Protein AF-A0A941N3M5-F1 (afdb_monomer_lite)

Foldseek 3Di:
DDQPQDPDDDPDFDQDPVPPDRGSNDDFPDGPVLVVVLVVVLVVCLPPDDPDDDPPSNVVVCVVRVHDPVLVSVCVNCVCVQDPPDDDDPVVQQVDADPVDRDGDDGDPVNNVSVVVSCVVSPDPD

Secondary structure (DSSP, 8-state):
-------SS--S----TTSSSS-SS-SS---HHHHHHHHHHHHHHHSTT------TTTHHHHHHTT--HHHHHHHHHHHHHH-SS--S-HHHHHT-B-SSSSSBP---HHHHHHHHHHHHHHS---

Structure (mmCIF, N/CA/C/O backbone):
data_AF-A0A941N3M5-F1
#
_entry.id   AF-A0A941N3M5-F1
#
loop_
_atom_site.group_PDB
_atom_site.id
_atom_site.type_symbol
_atom_site.label_atom_id
_atom_site.label_alt_id
_atom_site.label_comp_id
_atom_site.label_asym_id
_atom_site.label_entity_id
_atom_site.label_seq_id
_atom_site.pdbx_PDB_ins_code
_atom_site.Cartn_x
_atom_site.Cartn_y
_atom_site.Cartn_z
_atom_site.occupancy
_atom_site.B_iso_or_equiv
_atom_site.auth_seq_id
_atom_site.auth_comp_id
_atom_site.auth_asym_id
_atom_site.auth_atom_id
_atom_site.pdbx_PDB_model_num
ATOM 1 N N . MET A 1 1 ? -15.853 -6.335 -15.936 1.00 41.62 1 MET A N 1
ATOM 2 C CA . MET A 1 1 ? -14.500 -6.832 -15.614 1.00 41.62 1 MET A CA 1
ATOM 3 C C . MET A 1 1 ? -14.602 -7.554 -14.275 1.00 41.62 1 MET A C 1
ATOM 5 O O . MET A 1 1 ? -14.586 -6.897 -13.246 1.00 41.62 1 MET A O 1
ATOM 9 N N . ALA A 1 2 ? -14.871 -8.861 -14.287 1.00 43.56 2 ALA A N 1
ATOM 10 C CA . ALA A 1 2 ? -15.037 -9.647 -13.065 1.00 43.56 2 ALA A CA 1
ATOM 11 C C . ALA A 1 2 ? -13.652 -10.070 -12.564 1.00 43.56 2 ALA A C 1
ATOM 13 O O . ALA A 1 2 ? -12.888 -10.669 -13.320 1.00 43.56 2 ALA A O 1
ATOM 14 N N . LEU A 1 3 ? -13.305 -9.703 -11.331 1.00 46.50 3 LEU A N 1
ATOM 15 C CA . LEU A 1 3 ? -12.135 -10.255 -10.657 1.00 46.50 3 LEU A CA 1
ATOM 16 C C . LEU A 1 3 ? -12.461 -11.717 -10.341 1.00 46.50 3 LEU A C 1
ATOM 18 O O . LEU A 1 3 ? -13.326 -12.001 -9.519 1.00 46.50 3 LEU A O 1
ATOM 22 N N . ASP A 1 4 ? -11.829 -12.627 -11.073 1.00 49.19 4 ASP A N 1
ATOM 23 C CA . ASP A 1 4 ? -11.997 -14.070 -10.929 1.00 49.19 4 ASP A CA 1
ATOM 24 C C . ASP A 1 4 ? -11.396 -14.512 -9.584 1.00 49.19 4 ASP A C 1
ATOM 26 O O . ASP A 1 4 ? -10.181 -14.661 -9.448 1.00 49.19 4 ASP A O 1
ATOM 30 N N . GLN A 1 5 ? -12.246 -14.653 -8.561 1.00 51.09 5 GLN A N 1
ATOM 31 C CA . GLN A 1 5 ? -11.885 -15.196 -7.250 1.00 51.09 5 GLN A CA 1
ATOM 32 C C . GLN A 1 5 ? -11.729 -16.718 -7.339 1.00 51.09 5 GLN A C 1
ATOM 34 O O . GLN A 1 5 ? -12.545 -17.476 -6.814 1.00 51.09 5 GLN A O 1
ATOM 39 N N . ARG A 1 6 ? -10.684 -17.194 -8.015 1.00 49.81 6 ARG A N 1
ATOM 40 C CA . ARG A 1 6 ? -10.315 -18.608 -7.911 1.00 49.81 6 ARG A CA 1
ATOM 41 C C . ARG A 1 6 ? -9.567 -18.822 -6.607 1.00 49.81 6 ARG A C 1
ATOM 43 O O . ARG A 1 6 ? -8.473 -18.294 -6.432 1.00 49.81 6 ARG A O 1
ATOM 50 N N . HIS A 1 7 ? -10.177 -19.599 -5.718 1.00 50.22 7 HIS A N 1
ATOM 51 C CA . HIS A 1 7 ? -9.503 -20.211 -4.581 1.00 50.22 7 HIS A CA 1
ATOM 52 C C . HIS A 1 7 ? -8.284 -21.014 -5.084 1.00 50.22 7 HIS A C 1
ATOM 54 O O . HIS A 1 7 ? -8.428 -21.922 -5.899 1.00 50.22 7 HIS A O 1
ATOM 60 N N . ASP A 1 8 ? -7.092 -20.603 -4.654 1.00 52.88 8 ASP A N 1
ATOM 61 C CA . ASP A 1 8 ? -5.910 -21.404 -4.290 1.00 52.88 8 ASP A CA 1
ATOM 62 C C . ASP A 1 8 ? -5.400 -22.575 -5.162 1.00 52.88 8 ASP A C 1
ATOM 64 O O . ASP A 1 8 ? -4.595 -23.361 -4.676 1.00 52.88 8 ASP A O 1
ATOM 68 N N . ALA A 1 9 ? -5.761 -22.719 -6.441 1.00 50.06 9 ALA A N 1
ATOM 69 C CA . ALA A 1 9 ? -5.305 -23.895 -7.209 1.00 50.06 9 ALA A CA 1
ATOM 70 C C . ALA A 1 9 ? -4.010 -23.713 -8.036 1.00 50.06 9 ALA A C 1
ATOM 72 O O . ALA A 1 9 ? -3.336 -24.693 -8.332 1.00 50.06 9 ALA A O 1
ATOM 73 N N . GLU A 1 10 ? -3.622 -22.493 -8.422 1.00 53.03 10 GLU A N 1
ATOM 74 C CA . GLU A 1 10 ? -2.451 -22.280 -9.295 1.00 53.03 10 GLU A CA 1
ATOM 75 C C . GLU A 1 10 ? -1.673 -21.032 -8.876 1.00 53.03 10 GLU A C 1
ATOM 77 O O . GLU A 1 10 ? -2.049 -19.901 -9.212 1.00 53.03 10 GLU A O 1
ATOM 82 N N . LEU A 1 11 ? -0.588 -21.252 -8.134 1.00 55.41 11 LEU A N 1
ATOM 83 C CA . LEU A 1 11 ? 0.342 -20.219 -7.688 1.00 55.41 11 LEU A CA 1
ATOM 84 C C . LEU A 1 11 ? 1.123 -19.673 -8.894 1.00 55.41 11 LEU A C 1
ATOM 86 O O . LEU A 1 11 ? 1.997 -20.344 -9.435 1.00 55.41 11 LEU A O 1
ATOM 90 N N . GLY A 1 12 ? 0.807 -18.452 -9.331 1.00 60.28 12 GLY A N 1
ATOM 91 C CA . GLY A 1 12 ? 1.586 -17.758 -10.358 1.00 60.28 12 GLY A CA 1
ATOM 92 C C . GLY A 1 12 ? 0.857 -16.593 -11.038 1.00 60.28 12 GLY A C 1
ATOM 93 O O . GLY A 1 12 ? -0.380 -16.550 -11.064 1.00 60.28 12 GLY A O 1
ATOM 94 N N . PRO A 1 13 ? 1.603 -15.627 -11.605 1.00 70.50 13 PRO A N 1
ATOM 95 C CA . PRO A 1 13 ? 1.019 -14.525 -12.358 1.00 70.50 13 PRO A CA 1
ATOM 96 C C . PRO A 1 13 ? 0.359 -15.044 -13.641 1.00 70.50 13 PRO A C 1
ATOM 98 O O . PRO A 1 13 ? 0.979 -15.743 -14.439 1.00 70.50 13 PRO A O 1
ATOM 101 N N . VAL A 1 14 ? -0.892 -14.649 -13.887 1.00 79.12 14 VAL A N 1
ATOM 102 C CA . VAL A 1 14 ? -1.549 -14.903 -15.178 1.00 79.12 14 VAL A CA 1
ATOM 103 C C . VAL A 1 14 ? -1.342 -13.686 -16.049 1.00 79.12 14 VAL A C 1
ATOM 105 O O . VAL A 1 14 ? -2.056 -12.698 -15.895 1.00 79.12 14 VAL A O 1
ATOM 108 N N . LEU A 1 15 ? -0.368 -13.752 -16.955 1.00 78.31 15 LEU A N 1
ATOM 109 C CA . LEU A 1 15 ? -0.028 -12.646 -17.846 1.00 78.31 15 LEU A CA 1
ATOM 110 C C . LEU A 1 15 ? -1.269 -12.108 -18.563 1.00 78.31 15 LEU A C 1
ATOM 112 O O . LEU A 1 15 ? -2.070 -12.843 -19.147 1.00 78.31 15 LEU A O 1
ATOM 116 N N . ASN A 1 16 ? -1.422 -10.792 -18.520 1.00 81.75 16 ASN A N 1
ATOM 117 C CA . ASN A 1 16 ? -2.481 -10.118 -19.242 1.00 81.75 16 ASN A CA 1
ATOM 118 C C . ASN A 1 16 ? -2.015 -9.804 -20.671 1.00 81.75 16 ASN A C 1
ATOM 120 O O . ASN A 1 16 ? -0.979 -9.179 -20.885 1.00 81.75 16 ASN A O 1
ATOM 124 N N . LYS A 1 17 ? -2.817 -10.220 -21.655 1.00 82.19 17 LYS A N 1
ATOM 125 C CA . LYS A 1 17 ? -2.491 -10.090 -23.083 1.00 82.19 17 LYS A CA 1
ATOM 126 C C . LYS A 1 17 ? -2.573 -8.653 -23.613 1.00 82.19 17 LYS A C 1
ATOM 128 O O . LYS A 1 17 ? -2.033 -8.386 -24.676 1.00 82.19 17 LYS A O 1
ATOM 133 N N . THR A 1 18 ? -3.241 -7.738 -22.906 1.00 82.62 18 THR A N 1
ATOM 134 C CA . THR A 1 18 ? -3.422 -6.346 -23.356 1.00 82.62 18 THR A CA 1
ATOM 135 C C . THR A 1 18 ? -2.269 -5.433 -22.942 1.00 82.62 18 THR A C 1
ATOM 137 O O . THR A 1 18 ? -2.257 -4.271 -23.329 1.00 82.62 18 THR A O 1
ATOM 140 N N . GLY A 1 19 ? -1.309 -5.916 -22.141 1.00 73.81 19 GLY A N 1
ATOM 141 C CA . GLY A 1 19 ? -0.132 -5.147 -21.714 1.00 73.81 19 GLY A CA 1
ATOM 142 C C . GLY A 1 19 ? -0.423 -4.010 -20.725 1.00 73.81 19 GLY A C 1
ATOM 143 O O . GLY A 1 19 ? 0.502 -3.385 -20.218 1.00 73.81 19 GLY A O 1
ATOM 144 N N . THR A 1 20 ? -1.693 -3.758 -20.397 1.00 78.12 20 THR A N 1
ATOM 145 C CA . THR A 1 20 ? -2.129 -2.693 -19.474 1.00 78.12 20 THR A CA 1
ATOM 146 C C . THR A 1 20 ? -1.929 -3.046 -18.000 1.00 78.12 20 THR A C 1
ATOM 148 O O . THR A 1 20 ? -2.066 -2.191 -17.132 1.00 78.12 20 THR A O 1
ATOM 151 N N . ARG A 1 21 ? -1.693 -4.324 -17.687 1.00 78.75 21 ARG A N 1
ATOM 152 C CA . ARG A 1 21 ? -1.503 -4.832 -16.323 1.00 78.75 21 ARG A CA 1
ATOM 153 C C . ARG A 1 21 ? -0.544 -6.021 -16.347 1.00 78.75 21 ARG A C 1
ATOM 155 O O . ARG A 1 21 ? -0.498 -6.745 -17.334 1.00 78.75 21 ARG A O 1
ATOM 162 N N . CYS A 1 22 ? 0.191 -6.249 -15.262 1.00 74.12 22 CYS A N 1
ATOM 163 C CA . CYS A 1 22 ? 1.160 -7.351 -15.191 1.00 74.12 22 CYS A CA 1
ATOM 164 C C . CYS A 1 22 ? 0.491 -8.732 -15.070 1.00 74.12 22 CYS A C 1
ATOM 166 O O . CYS A 1 22 ? 1.072 -9.736 -15.469 1.00 74.12 22 CYS A O 1
ATOM 168 N N . SER A 1 23 ? -0.731 -8.792 -14.527 1.00 82.62 23 SER A N 1
ATOM 169 C CA . SER A 1 23 ? -1.461 -10.040 -14.288 1.00 82.62 23 SER A CA 1
ATOM 170 C C . SER A 1 23 ? -2.980 -9.822 -14.321 1.00 82.62 23 SER A C 1
ATOM 172 O O . SER A 1 23 ? -3.467 -8.758 -13.935 1.00 82.62 23 SER A O 1
ATOM 174 N N . ASN A 1 24 ? -3.733 -10.834 -14.757 1.00 78.38 24 ASN A N 1
ATOM 175 C CA . ASN A 1 24 ? -5.194 -10.913 -14.653 1.00 78.38 24 ASN A CA 1
ATOM 176 C C . ASN A 1 24 ? -5.662 -11.329 -13.251 1.00 78.38 24 ASN A C 1
ATOM 178 O O . ASN A 1 24 ? -6.775 -10.989 -12.870 1.00 78.38 24 ASN A O 1
ATOM 182 N N . LYS A 1 25 ? -4.814 -12.034 -12.490 1.00 73.94 25 LYS A N 1
ATOM 183 C CA . LYS 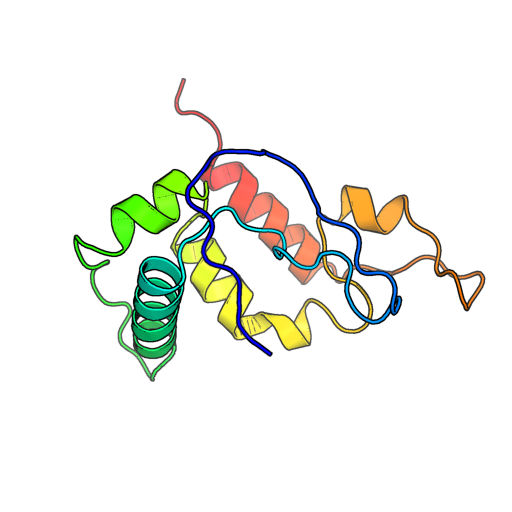A 1 25 ? -5.084 -12.441 -11.101 1.00 73.94 25 LYS A CA 1
ATOM 184 C C . LYS A 1 25 ? -4.611 -11.402 -10.069 1.00 73.94 25 LYS A C 1
ATOM 186 O O . LYS A 1 25 ? -4.906 -11.531 -8.892 1.00 73.94 25 LYS A O 1
ATOM 191 N N . GLY A 1 26 ? -3.873 -10.372 -10.494 1.00 74.38 26 GLY A N 1
ATOM 192 C CA . GLY A 1 26 ? -3.171 -9.464 -9.579 1.00 74.38 26 GLY A CA 1
ATOM 193 C C . GLY A 1 26 ? -1.835 -10.041 -9.094 1.00 74.38 26 GLY A C 1
ATOM 194 O O . GLY A 1 26 ? -1.293 -10.946 -9.735 1.00 74.38 26 GLY A O 1
ATOM 195 N N . PHE A 1 27 ? -1.284 -9.468 -8.017 1.00 72.88 27 PHE A N 1
ATOM 196 C CA . PHE A 1 27 ? 0.027 -9.839 -7.458 1.00 72.88 27 PHE A CA 1
ATOM 197 C C . PHE A 1 27 ? -0.027 -10.392 -6.022 1.00 72.88 27 PHE A C 1
ATOM 199 O O . PHE A 1 27 ? 0.944 -11.003 -5.590 1.00 72.88 27 PHE A O 1
ATOM 206 N N . LEU A 1 28 ? -1.135 -10.193 -5.294 1.00 76.25 28 LEU A N 1
ATOM 207 C CA . LEU A 1 28 ? -1.316 -10.694 -3.928 1.00 76.25 28 LEU A CA 1
ATOM 208 C C . LEU A 1 28 ? -2.264 -11.897 -3.921 1.00 76.25 28 LEU A C 1
ATOM 210 O O . LEU A 1 28 ? -3.325 -11.820 -4.547 1.00 76.25 28 LEU A O 1
ATOM 214 N N . PRO A 1 29 ? -1.939 -12.973 -3.186 1.00 77.06 29 PRO A N 1
ATOM 215 C CA . PRO A 1 29 ? -2.851 -14.087 -2.972 1.00 77.06 29 PRO A CA 1
ATOM 216 C C . PRO A 1 29 ? -3.912 -13.687 -1.936 1.00 77.06 29 PRO A C 1
ATOM 218 O O . PRO A 1 29 ? -3.799 -14.003 -0.756 1.00 77.06 29 PRO A O 1
ATOM 221 N N . ILE A 1 30 ? -4.935 -12.936 -2.340 1.00 80.88 30 ILE A N 1
ATOM 222 C CA . ILE A 1 30 ? -5.999 -12.458 -1.446 1.00 80.88 30 ILE A CA 1
ATOM 223 C C . ILE A 1 30 ? -7.375 -12.615 -2.103 1.00 80.88 30 ILE A C 1
ATOM 225 O O . ILE A 1 30 ? -7.539 -12.352 -3.294 1.00 80.88 30 ILE A O 1
ATOM 229 N N . SER A 1 31 ? -8.370 -13.058 -1.330 1.00 83.62 31 SER A N 1
ATOM 230 C CA . SER A 1 31 ? -9.757 -13.126 -1.797 1.00 83.62 31 SER A CA 1
ATOM 231 C C . SER A 1 31 ? -10.356 -11.714 -1.905 1.00 83.62 31 SER A C 1
ATOM 233 O O . SER A 1 31 ? -9.869 -10.776 -1.275 1.00 83.62 31 SER A O 1
ATOM 235 N N . LEU A 1 32 ? -11.441 -11.526 -2.666 1.00 84.62 32 LEU A N 1
ATOM 236 C CA . LEU A 1 32 ? -12.131 -10.229 -2.705 1.00 84.62 32 LEU A CA 1
ATOM 237 C C . LEU A 1 32 ? -12.677 -9.845 -1.326 1.00 84.62 32 LEU A C 1
ATOM 239 O O . LEU A 1 32 ? -12.598 -8.682 -0.947 1.00 84.62 32 LEU A O 1
ATOM 243 N N . GLY A 1 33 ? -13.210 -10.814 -0.575 1.00 87.75 33 GLY A N 1
ATOM 244 C CA . GLY A 1 33 ? -13.728 -10.580 0.773 1.00 87.75 33 GLY A CA 1
ATOM 245 C C . GLY A 1 33 ? -12.639 -10.078 1.719 1.00 87.75 33 GLY A C 1
ATOM 246 O O . GLY A 1 33 ? -12.831 -9.075 2.402 1.00 87.75 33 GLY A O 1
ATOM 247 N N . ASP A 1 34 ? -11.474 -10.721 1.697 1.00 88.50 34 ASP A N 1
ATOM 248 C CA . ASP A 1 34 ? -10.316 -10.312 2.494 1.00 88.50 34 ASP A CA 1
ATOM 249 C C . ASP A 1 34 ? -9.785 -8.951 2.037 1.00 88.50 34 ASP A C 1
ATOM 251 O O . ASP A 1 34 ? -9.443 -8.108 2.863 1.00 88.50 34 ASP A O 1
ATOM 255 N N . TYR A 1 35 ? -9.754 -8.705 0.723 1.00 87.88 35 TYR A N 1
ATOM 256 C CA . TYR A 1 35 ? -9.334 -7.422 0.166 1.00 87.88 35 TYR A CA 1
ATOM 257 C C . TYR A 1 35 ? -10.240 -6.281 0.636 1.00 87.88 35 TYR A C 1
ATOM 259 O O . TYR A 1 35 ? -9.738 -5.240 1.050 1.00 87.88 35 TYR A O 1
ATOM 267 N N . LEU A 1 36 ? -11.562 -6.470 0.614 1.00 91.12 36 LEU A N 1
ATOM 268 C CA . LEU A 1 36 ? -12.516 -5.459 1.073 1.00 91.12 36 LEU A CA 1
ATOM 269 C C . LEU A 1 36 ? -12.406 -5.210 2.582 1.00 91.12 36 LEU A C 1
ATOM 271 O O . LEU A 1 36 ? -12.473 -4.059 3.007 1.00 91.12 36 LEU A O 1
ATOM 275 N N . GLN A 1 37 ? -12.184 -6.257 3.382 1.00 90.94 37 GLN A N 1
ATOM 276 C CA . GLN A 1 37 ? -11.940 -6.116 4.821 1.00 90.94 37 GLN A CA 1
ATOM 277 C C . GLN A 1 37 ? -10.648 -5.347 5.108 1.00 90.94 37 GLN A C 1
ATOM 279 O O . GLN A 1 37 ? -10.644 -4.412 5.911 1.00 90.94 37 GLN A O 1
ATOM 284 N N . LEU A 1 38 ? -9.561 -5.703 4.419 1.00 90.94 38 LEU A N 1
ATOM 285 C CA . LEU A 1 38 ? -8.284 -5.005 4.519 1.00 90.94 38 LEU A CA 1
ATOM 286 C C . LEU A 1 38 ? -8.422 -3.538 4.086 1.00 90.94 38 LEU A C 1
ATOM 288 O O . LEU A 1 38 ? -7.873 -2.649 4.739 1.00 90.94 38 LEU A O 1
ATOM 292 N N . LEU A 1 39 ? -9.171 -3.271 3.013 1.00 89.75 39 LEU A N 1
ATOM 293 C CA . LEU A 1 39 ? -9.417 -1.929 2.489 1.00 89.75 39 LEU A CA 1
ATOM 294 C C . LEU A 1 39 ? -10.216 -1.062 3.470 1.00 89.75 39 LEU A C 1
ATOM 296 O O . LEU A 1 39 ? -9.785 0.053 3.765 1.00 89.75 39 LEU A O 1
ATOM 300 N N . ASP A 1 40 ? -11.340 -1.565 3.992 1.00 89.50 40 ASP A N 1
ATOM 301 C CA . ASP A 1 40 ? -12.165 -0.854 4.982 1.00 89.50 40 ASP A CA 1
ATOM 302 C C . ASP A 1 40 ? -11.342 -0.512 6.226 1.00 89.50 40 ASP A C 1
ATOM 304 O O . ASP A 1 40 ? -11.293 0.643 6.656 1.00 89.50 40 ASP A O 1
ATOM 308 N N . TRP A 1 41 ? -10.611 -1.492 6.759 1.00 89.62 41 TRP A N 1
ATOM 309 C CA . TRP A 1 41 ? -9.743 -1.261 7.903 1.00 89.62 41 TRP A CA 1
ATOM 310 C C . TRP A 1 41 ? -8.642 -0.239 7.606 1.00 89.62 41 TRP A C 1
ATOM 312 O O . TRP A 1 41 ? -8.448 0.678 8.403 1.00 89.62 41 TRP A O 1
ATOM 322 N N . THR A 1 42 ? -7.972 -0.331 6.454 1.00 89.88 42 THR A N 1
ATOM 323 C CA . THR A 1 42 ? -6.927 0.632 6.068 1.00 89.88 42 THR A CA 1
ATOM 324 C C . THR A 1 42 ? -7.505 2.048 5.979 1.00 89.88 42 THR A C 1
ATOM 326 O O . THR A 1 42 ? -6.914 2.991 6.502 1.00 89.88 42 THR A O 1
ATOM 329 N N . GLY A 1 43 ? -8.697 2.207 5.394 1.00 88.19 43 GLY A N 1
ATOM 330 C CA . GLY A 1 43 ? -9.398 3.491 5.336 1.00 88.19 43 GLY A CA 1
ATOM 331 C C . GLY A 1 43 ? -9.682 4.070 6.725 1.00 88.19 43 GLY A C 1
ATOM 332 O O . GLY A 1 43 ? -9.455 5.258 6.957 1.00 88.19 43 GLY A O 1
ATOM 333 N N . ARG A 1 44 ? -10.098 3.227 7.680 1.00 86.12 44 ARG A N 1
ATOM 334 C CA . ARG A 1 44 ? -10.320 3.636 9.078 1.00 86.12 44 ARG A CA 1
ATOM 335 C C . ARG A 1 44 ? -9.033 4.032 9.797 1.00 86.12 44 ARG A C 1
ATOM 337 O O . ARG A 1 44 ? -9.080 4.965 10.590 1.00 86.12 44 ARG A O 1
ATOM 344 N N . GLN A 1 45 ? -7.910 3.361 9.526 1.00 85.94 45 GLN A N 1
ATOM 345 C CA . GLN A 1 45 ? -6.611 3.719 10.116 1.00 85.94 45 GLN A CA 1
ATOM 346 C C . GLN A 1 45 ? -6.079 5.062 9.592 1.00 85.94 45 GLN A C 1
ATOM 348 O O . GLN A 1 45 ? -5.409 5.787 10.325 1.00 85.94 45 GLN A O 1
ATOM 353 N N . LEU A 1 46 ? -6.373 5.407 8.333 1.00 84.12 46 LEU A N 1
ATOM 354 C CA . LEU A 1 46 ? -5.926 6.660 7.712 1.00 84.12 46 LEU A CA 1
ATOM 355 C C . LEU A 1 46 ? -6.848 7.851 8.008 1.00 84.12 46 LEU A C 1
ATOM 357 O O . LEU A 1 46 ? -6.415 9.003 7.929 1.00 84.12 46 LEU A O 1
ATOM 361 N N . ALA A 1 47 ? -8.109 7.600 8.363 1.00 82.38 47 ALA A N 1
ATOM 362 C CA . ALA A 1 47 ? -9.031 8.638 8.803 1.00 82.38 47 ALA A CA 1
ATOM 363 C C . ALA A 1 47 ? -8.577 9.237 10.153 1.00 82.38 47 ALA A C 1
ATOM 365 O O . ALA A 1 47 ? -8.331 8.527 11.125 1.00 82.38 47 ALA A O 1
ATOM 366 N N . GLN A 1 48 ? -8.455 10.568 10.179 1.00 58.78 48 GLN A N 1
ATOM 367 C CA . GLN A 1 48 ? -7.873 11.420 11.229 1.00 58.78 48 GLN A CA 1
ATOM 368 C C . GLN A 1 48 ? -7.796 10.817 12.653 1.00 58.78 48 GLN A C 1
ATOM 370 O O . GLN A 1 48 ? -8.789 10.705 13.371 1.00 58.78 48 GLN A O 1
ATOM 375 N N . GLY A 1 49 ? -6.563 10.532 13.093 1.00 59.00 49 GLY A N 1
ATOM 376 C CA . GLY A 1 49 ? -6.173 10.485 14.509 1.00 59.00 49 GLY A CA 1
ATOM 377 C C . GLY A 1 49 ? -6.412 9.179 15.270 1.00 59.00 49 GLY A C 1
ATOM 378 O O . GLY A 1 49 ? -5.999 9.085 16.424 1.00 59.00 49 GLY A O 1
ATOM 379 N N . LYS A 1 50 ? -7.024 8.154 14.668 1.00 61.41 50 LYS A N 1
ATOM 380 C CA . LYS A 1 50 ? -7.275 6.877 15.353 1.00 61.41 50 LYS A CA 1
ATOM 381 C C . LYS A 1 50 ? -6.318 5.800 14.857 1.00 61.41 50 LYS A C 1
ATOM 383 O O . LYS A 1 50 ? -6.675 5.006 13.996 1.00 61.41 50 LYS A O 1
ATOM 388 N N . LYS A 1 51 ? -5.126 5.724 15.465 1.00 58.91 51 LYS A N 1
ATOM 389 C CA . LYS A 1 51 ? -4.329 4.484 15.459 1.00 58.91 51 LYS A CA 1
ATOM 390 C C . LYS A 1 51 ? -5.113 3.445 16.268 1.00 58.91 51 LYS A C 1
ATOM 392 O O . LYS A 1 51 ? -4.967 3.351 17.483 1.00 58.91 51 LYS A O 1
ATOM 397 N N . GLY A 1 52 ? -6.070 2.792 15.622 1.00 64.00 52 GLY A N 1
ATOM 398 C CA . GLY A 1 52 ? -7.019 1.890 16.261 1.00 64.00 52 GLY A CA 1
ATOM 399 C C . GLY A 1 52 ? -6.505 0.457 16.271 1.00 64.00 52 GLY A C 1
ATOM 400 O O . GLY A 1 52 ? -5.789 0.047 15.359 1.00 64.00 52 GLY A O 1
ATOM 401 N N . ARG A 1 53 ? -6.920 -0.312 17.285 1.00 70.69 53 ARG A N 1
ATOM 402 C CA . ARG A 1 53 ? -6.704 -1.764 17.410 1.00 70.69 53 ARG A CA 1
ATOM 403 C C . ARG A 1 53 ? -6.934 -2.467 16.064 1.00 70.69 53 ARG A C 1
ATOM 405 O O . ARG A 1 53 ? -7.931 -2.195 15.395 1.00 70.69 53 ARG A O 1
ATOM 412 N N . ILE A 1 54 ? -6.024 -3.365 15.681 1.00 76.00 54 ILE A N 1
ATOM 413 C CA . ILE A 1 54 ? -6.230 -4.247 14.526 1.00 76.00 54 ILE A CA 1
ATOM 414 C C . ILE A 1 54 ? -7.437 -5.141 14.851 1.00 76.00 54 ILE A C 1
ATOM 416 O O . ILE A 1 54 ? -7.411 -5.807 15.886 1.00 76.00 54 ILE A O 1
ATOM 420 N N . PRO A 1 55 ? -8.504 -5.142 14.039 1.00 80.12 55 PRO A N 1
ATOM 421 C CA . PRO A 1 55 ? -9.605 -6.073 14.208 1.00 80.12 55 PRO A CA 1
ATOM 422 C C . PRO A 1 55 ? -9.110 -7.511 14.085 1.00 80.12 55 PRO A C 1
ATOM 424 O O . PRO A 1 55 ? -8.264 -7.806 13.238 1.00 80.12 55 PRO A O 1
ATOM 427 N N . ASP A 1 56 ? -9.709 -8.408 14.864 1.00 82.38 56 ASP A N 1
ATOM 428 C CA . ASP A 1 56 ? -9.358 -9.833 14.881 1.00 82.38 56 ASP A CA 1
ATOM 429 C C . ASP A 1 56 ? -9.551 -10.500 13.499 1.00 82.38 56 ASP A C 1
ATOM 431 O O . ASP A 1 56 ? -8.949 -11.527 13.207 1.00 82.38 56 ASP A O 1
ATOM 435 N N . THR A 1 57 ? -10.337 -9.883 12.610 1.00 83.38 57 THR A N 1
ATOM 436 C CA . THR A 1 57 ? -10.549 -10.338 11.229 1.00 83.38 57 THR A CA 1
ATOM 437 C C . THR A 1 57 ? -9.429 -9.945 10.261 1.00 83.38 57 THR A C 1
ATOM 439 O O . THR A 1 57 ? -9.178 -10.661 9.297 1.00 83.38 57 THR A O 1
ATOM 442 N N . VAL A 1 58 ? -8.740 -8.821 10.493 1.00 84.62 58 VAL A N 1
ATOM 443 C CA . VAL A 1 58 ? -7.735 -8.271 9.559 1.00 84.62 58 VAL A CA 1
ATOM 444 C C . VAL A 1 58 ? -6.321 -8.721 9.917 1.00 84.62 58 VAL A C 1
ATOM 446 O O . VAL A 1 58 ? -5.492 -8.880 9.022 1.00 84.62 58 VAL A O 1
ATOM 449 N N . GLY A 1 59 ? -6.051 -8.976 11.202 1.00 84.50 59 GLY A N 1
ATOM 450 C CA . GLY A 1 59 ? -4.760 -9.495 11.674 1.00 84.50 59 GLY A CA 1
ATOM 451 C C . GLY A 1 59 ? -4.279 -10.726 10.889 1.00 84.50 59 GLY A C 1
ATOM 452 O O . GLY A 1 59 ? -3.215 -10.651 10.272 1.00 84.50 59 GLY A O 1
ATOM 453 N N . PRO A 1 60 ? -5.091 -11.796 10.780 1.00 86.88 60 PRO A N 1
ATOM 454 C CA . PRO A 1 60 ? -4.717 -12.994 10.026 1.00 86.88 60 PRO A CA 1
ATOM 455 C C . PRO A 1 60 ? -4.451 -12.734 8.535 1.00 86.88 60 PRO A C 1
ATOM 457 O O . PRO A 1 60 ? -3.620 -13.405 7.928 1.00 86.88 60 PRO A O 1
ATOM 460 N N . ILE A 1 61 ? -5.134 -11.756 7.925 1.00 87.38 61 ILE A N 1
ATOM 461 C CA . ILE A 1 61 ? -4.926 -11.390 6.515 1.00 87.38 61 ILE A CA 1
ATOM 462 C C . ILE A 1 61 ? -3.544 -10.749 6.338 1.00 87.38 61 ILE A C 1
ATOM 464 O O . ILE A 1 61 ? -2.820 -11.103 5.409 1.00 87.38 61 ILE A O 1
ATOM 468 N N . LEU A 1 62 ? -3.165 -9.826 7.227 1.00 86.19 62 LEU A N 1
ATOM 469 C CA . LEU A 1 62 ? -1.858 -9.161 7.187 1.00 86.19 62 LEU A CA 1
ATOM 470 C C . LEU A 1 62 ? -0.714 -10.151 7.420 1.00 86.19 62 LEU A C 1
ATOM 472 O O . LEU A 1 62 ? 0.257 -10.136 6.667 1.00 86.19 62 LEU A O 1
ATOM 476 N N . GLU A 1 63 ? -0.856 -11.044 8.401 1.00 87.00 63 GLU A N 1
ATOM 477 C CA . GLU A 1 63 ? 0.121 -12.102 8.688 1.00 87.00 63 GLU A CA 1
ATOM 478 C C . GLU A 1 63 ? 0.292 -13.050 7.498 1.00 87.00 63 GLU A C 1
ATOM 480 O O . GLU A 1 63 ? 1.415 -13.308 7.061 1.00 87.00 63 GLU A O 1
ATOM 485 N N . ARG A 1 64 ? -0.820 -13.505 6.904 1.00 87.94 64 ARG A N 1
ATOM 486 C CA . ARG A 1 64 ? -0.815 -14.377 5.720 1.00 87.94 64 ARG A CA 1
ATOM 487 C C . ARG A 1 64 ? -0.141 -13.726 4.512 1.00 87.94 64 ARG A C 1
ATOM 489 O O . ARG A 1 64 ? 0.474 -14.421 3.708 1.00 87.94 64 ARG A O 1
ATOM 496 N N . LEU A 1 65 ? -0.250 -12.405 4.381 1.00 85.19 65 LEU A N 1
ATOM 497 C CA . LEU A 1 65 ? 0.418 -11.628 3.338 1.00 85.19 65 LEU A CA 1
ATOM 498 C C . LEU A 1 65 ? 1.831 -11.157 3.723 1.00 85.19 65 LEU A C 1
ATOM 500 O O . LEU A 1 65 ? 2.466 -10.480 2.917 1.00 85.19 65 LEU A O 1
ATOM 504 N N . GLN A 1 66 ? 2.324 -11.502 4.919 1.00 86.12 66 GLN A N 1
ATOM 505 C CA . GLN A 1 66 ? 3.618 -11.064 5.458 1.00 86.12 66 GLN A CA 1
ATOM 506 C C . GLN A 1 66 ? 3.771 -9.531 5.485 1.00 86.12 66 GLN A C 1
ATOM 508 O O . GLN A 1 66 ? 4.843 -8.977 5.232 1.00 86.12 66 GLN A O 1
ATOM 513 N N . LEU A 1 67 ? 2.682 -8.823 5.789 1.00 86.19 67 LEU A N 1
ATOM 514 C CA . LEU A 1 67 ? 2.643 -7.365 5.841 1.00 86.19 67 LEU A CA 1
ATOM 515 C C . LEU A 1 67 ? 2.824 -6.872 7.278 1.00 86.19 67 LEU A C 1
ATOM 517 O O . LEU A 1 67 ? 2.012 -7.167 8.153 1.00 86.19 67 LEU A O 1
ATOM 521 N N . ASP A 1 68 ? 3.855 -6.057 7.513 1.00 87.00 68 ASP A N 1
ATOM 522 C CA . ASP A 1 68 ? 3.968 -5.288 8.755 1.00 87.00 68 ASP A CA 1
ATOM 523 C C . ASP A 1 68 ? 2.820 -4.275 8.836 1.00 87.00 68 ASP A C 1
ATOM 525 O O . ASP A 1 68 ? 2.639 -3.468 7.927 1.00 87.00 68 ASP A O 1
ATOM 529 N N . HIS A 1 69 ? 2.056 -4.278 9.929 1.00 84.56 69 HIS A N 1
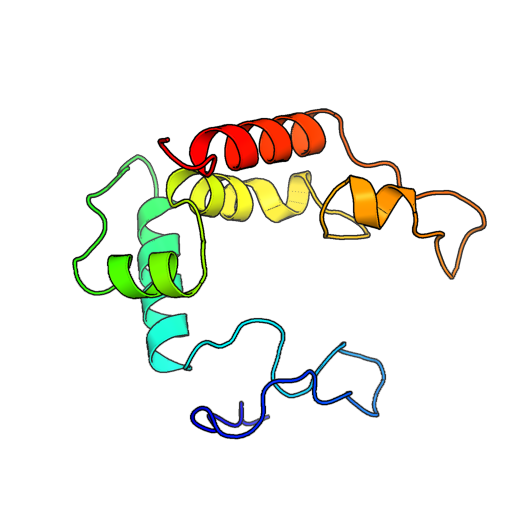ATOM 530 C CA . HIS A 1 69 ? 0.909 -3.385 10.098 1.00 84.56 69 HIS A CA 1
ATOM 531 C C . HIS A 1 69 ? 1.317 -1.909 9.996 1.00 84.56 69 HIS A C 1
ATOM 533 O O . HIS A 1 69 ? 0.733 -1.148 9.222 1.00 84.56 69 HIS A O 1
ATOM 539 N N . GLN A 1 70 ? 2.309 -1.480 10.780 1.00 84.12 70 GLN A N 1
ATOM 540 C CA . GLN A 1 70 ? 2.705 -0.070 10.790 1.00 84.12 70 GLN A CA 1
ATOM 541 C C . GLN A 1 70 ? 3.300 0.335 9.439 1.00 84.12 70 GLN A C 1
ATOM 543 O O . GLN A 1 70 ? 2.977 1.399 8.914 1.00 84.12 70 GLN A O 1
ATOM 548 N N . GLY A 1 71 ? 4.126 -0.535 8.860 1.00 88.50 71 GLY A N 1
ATOM 549 C CA . GLY A 1 71 ? 4.697 -0.379 7.535 1.00 88.50 71 GLY A CA 1
ATOM 550 C C . GLY A 1 71 ? 3.633 -0.282 6.448 1.00 88.50 71 GLY A C 1
ATOM 551 O O . GLY A 1 71 ? 3.730 0.594 5.599 1.00 88.50 71 GLY A O 1
ATOM 552 N N . TRP A 1 72 ? 2.587 -1.107 6.501 1.00 89.50 72 TRP A N 1
ATOM 553 C CA . TRP A 1 72 ? 1.463 -1.078 5.567 1.00 89.50 72 TRP A CA 1
ATOM 554 C C . TRP A 1 72 ? 0.719 0.256 5.612 1.00 89.50 72 TRP A C 1
ATOM 556 O O . TRP A 1 72 ? 0.560 0.905 4.581 1.00 89.50 72 TRP A O 1
ATOM 566 N N . CYS A 1 73 ? 0.304 0.709 6.797 1.00 88.56 73 CYS A N 1
ATOM 567 C CA . CYS A 1 73 ? -0.418 1.975 6.934 1.00 88.56 73 CYS A CA 1
ATOM 568 C C . CYS A 1 73 ? 0.429 3.168 6.461 1.00 88.56 73 CYS A C 1
ATOM 570 O O . CYS A 1 73 ? -0.066 4.020 5.725 1.00 88.56 73 CYS A O 1
ATOM 572 N N . ASP A 1 74 ? 1.712 3.202 6.826 1.00 89.06 74 ASP A N 1
ATOM 573 C CA . ASP A 1 74 ? 2.670 4.225 6.391 1.00 89.06 74 ASP A CA 1
ATOM 574 C C . ASP A 1 74 ? 2.910 4.185 4.867 1.00 89.06 74 ASP A C 1
ATOM 576 O O . ASP A 1 74 ? 2.922 5.218 4.189 1.00 89.06 74 ASP A O 1
ATOM 580 N N . LEU A 1 75 ? 3.020 2.981 4.297 1.00 89.94 75 LEU A N 1
ATOM 581 C CA . LEU A 1 75 ? 3.143 2.760 2.859 1.00 89.94 75 LEU A CA 1
ATOM 582 C C . LEU A 1 75 ? 1.925 3.293 2.109 1.00 8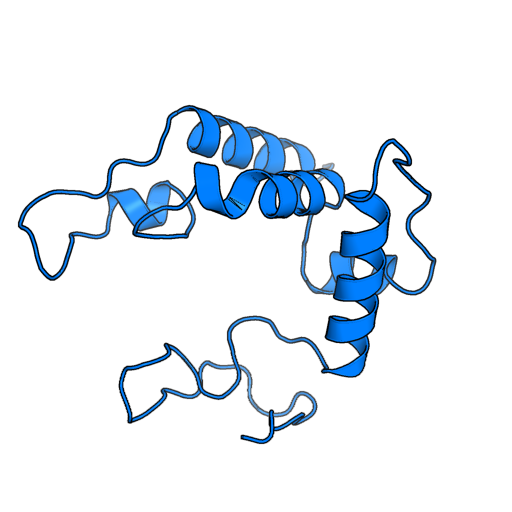9.94 75 LEU A C 1
ATOM 584 O O . LEU A 1 75 ? 2.100 4.024 1.138 1.00 89.94 75 LEU A O 1
ATOM 588 N N . VAL A 1 76 ? 0.711 2.951 2.548 1.00 90.19 76 VAL A N 1
ATOM 589 C CA . VAL A 1 76 ? -0.532 3.387 1.896 1.00 90.19 76 VAL A CA 1
ATOM 590 C C . VAL A 1 76 ? -0.717 4.900 2.044 1.00 90.19 76 VAL A C 1
ATOM 592 O O . VAL A 1 76 ? -1.032 5.567 1.058 1.00 90.19 76 VAL A O 1
ATOM 595 N N . ALA A 1 77 ? -0.444 5.470 3.224 1.00 88.88 77 ALA A N 1
ATOM 596 C CA . ALA A 1 77 ? -0.552 6.910 3.478 1.00 88.88 77 ALA A CA 1
ATOM 597 C C . ALA A 1 77 ? 0.359 7.753 2.571 1.00 88.88 77 ALA A C 1
ATOM 599 O O . ALA A 1 77 ? 0.004 8.862 2.164 1.00 88.88 77 ALA A O 1
ATOM 600 N N . HIS A 1 78 ? 1.549 7.238 2.258 1.00 89.38 78 HIS A N 1
ATOM 601 C CA . HIS A 1 78 ? 2.575 7.971 1.522 1.00 89.38 78 HIS A CA 1
ATOM 602 C C . HIS A 1 78 ? 2.880 7.388 0.143 1.00 89.38 78 HIS A C 1
ATOM 604 O O . HIS A 1 78 ? 3.845 7.823 -0.490 1.00 89.38 78 HIS A O 1
ATOM 610 N N . PHE A 1 79 ? 2.053 6.464 -0.355 1.00 88.44 79 PHE A N 1
ATOM 611 C CA . PHE A 1 79 ? 2.310 5.719 -1.587 1.00 88.44 79 PHE A CA 1
ATOM 612 C C . PHE A 1 79 ? 2.636 6.646 -2.762 1.00 88.44 79 PHE A C 1
ATOM 614 O O . PHE A 1 79 ? 3.708 6.539 -3.353 1.00 88.44 79 PHE A O 1
ATOM 621 N N . GLY A 1 80 ? 1.773 7.632 -3.031 1.00 86.00 80 GLY A N 1
ATOM 622 C CA . GLY A 1 80 ? 1.955 8.570 -4.146 1.00 86.00 80 GLY A CA 1
ATOM 623 C C . GLY A 1 80 ? 3.144 9.528 -3.998 1.00 86.00 80 GLY A C 1
ATOM 624 O O . GLY A 1 80 ? 3.583 10.100 -4.987 1.00 86.00 80 GLY A O 1
ATOM 625 N N . ARG A 1 81 ? 3.686 9.712 -2.784 1.00 85.44 81 ARG A N 1
ATOM 626 C CA . ARG A 1 81 ? 4.923 10.488 -2.560 1.00 85.44 81 ARG A CA 1
ATOM 627 C C . ARG A 1 81 ? 6.182 9.628 -2.659 1.00 85.44 81 ARG A C 1
ATOM 629 O O . ARG A 1 81 ? 7.259 10.163 -2.900 1.00 85.44 81 ARG A O 1
ATOM 636 N N . ARG A 1 82 ? 6.067 8.322 -2.407 1.00 84.81 82 ARG A N 1
ATOM 637 C CA . ARG A 1 82 ? 7.185 7.367 -2.431 1.00 84.81 82 ARG A CA 1
ATOM 638 C C . ARG A 1 82 ? 7.409 6.791 -3.825 1.00 84.81 82 ARG A C 1
ATOM 640 O O . ARG A 1 82 ? 8.555 6.627 -4.236 1.00 84.81 82 ARG A O 1
ATOM 647 N N . PHE A 1 83 ? 6.330 6.547 -4.563 1.00 84.44 83 PHE A N 1
ATOM 648 C CA . PHE A 1 83 ? 6.364 5.953 -5.893 1.00 84.44 83 PHE A CA 1
ATOM 649 C C . PHE A 1 83 ? 5.633 6.849 -6.893 1.00 84.44 83 PHE A C 1
ATOM 651 O O . PHE A 1 83 ? 4.419 7.020 -6.820 1.00 84.44 83 PHE A O 1
ATOM 658 N N . PHE A 1 84 ? 6.391 7.410 -7.836 1.00 79.06 84 PHE A N 1
ATOM 659 C CA . PHE A 1 84 ? 5.856 8.254 -8.911 1.00 79.06 84 PHE A CA 1
ATOM 660 C C . PHE A 1 84 ? 5.750 7.488 -10.230 1.00 79.06 84 PHE A C 1
ATOM 662 O O . PHE A 1 84 ? 4.697 7.462 -10.857 1.00 79.06 84 PHE A O 1
ATOM 669 N N . VAL A 1 85 ? 6.854 6.861 -10.649 1.00 80.75 85 VAL A N 1
ATOM 670 C CA . VAL A 1 85 ? 6.965 6.187 -11.956 1.00 80.75 85 VAL A CA 1
ATOM 671 C C . VAL A 1 85 ? 7.084 4.672 -11.807 1.00 80.75 85 VAL A C 1
ATOM 673 O O . VAL A 1 85 ? 6.574 3.925 -12.636 1.00 80.75 85 VAL A O 1
ATOM 676 N N . VAL A 1 86 ? 7.750 4.208 -10.751 1.00 84.69 86 VAL A N 1
ATOM 677 C CA . VAL A 1 86 ? 7.980 2.789 -10.475 1.00 84.69 86 VAL A CA 1
ATOM 678 C C . VAL A 1 86 ? 7.759 2.518 -8.992 1.00 84.69 86 VAL A C 1
ATOM 680 O O . VAL A 1 86 ? 8.105 3.352 -8.153 1.00 84.69 86 VAL A O 1
ATOM 683 N N . ALA A 1 87 ? 7.184 1.358 -8.684 1.00 87.06 87 ALA A N 1
ATOM 684 C CA . ALA A 1 87 ? 6.996 0.865 -7.327 1.00 87.06 87 ALA A CA 1
ATOM 685 C C . ALA A 1 87 ? 7.670 -0.501 -7.168 1.00 87.06 87 ALA A C 1
ATOM 687 O O . ALA A 1 87 ? 7.616 -1.331 -8.074 1.00 87.06 87 ALA A O 1
ATOM 688 N N . GLY A 1 88 ? 8.310 -0.719 -6.022 1.00 87.38 88 GLY A N 1
ATOM 689 C CA . GLY A 1 88 ? 9.065 -1.935 -5.731 1.00 87.38 88 GLY A CA 1
ATOM 690 C C . GLY A 1 88 ? 10.130 -1.723 -4.658 1.00 87.38 88 GLY A C 1
ATOM 691 O O . GLY A 1 88 ? 10.329 -0.602 -4.177 1.00 87.38 88 GLY A O 1
ATOM 692 N N . ALA A 1 89 ? 10.816 -2.808 -4.295 1.00 87.00 89 ALA A N 1
ATOM 693 C CA . ALA A 1 89 ? 11.956 -2.753 -3.390 1.00 87.00 89 ALA A CA 1
ATOM 694 C C . ALA A 1 89 ? 13.098 -1.940 -4.029 1.00 87.00 89 ALA A C 1
ATOM 696 O O . ALA A 1 89 ? 13.357 -2.108 -5.228 1.00 87.00 89 ALA A O 1
ATOM 697 N N . PRO A 1 90 ? 13.816 -1.094 -3.267 1.00 87.94 90 PRO A N 1
ATOM 698 C CA . PRO A 1 90 ? 14.880 -0.258 -3.817 1.00 87.94 90 PRO A CA 1
ATOM 699 C C . PRO A 1 90 ? 15.943 -1.057 -4.579 1.00 87.94 90 PRO A C 1
ATOM 701 O O . PRO A 1 90 ? 16.335 -0.660 -5.670 1.00 87.94 90 PRO A O 1
ATOM 704 N N . THR A 1 91 ? 16.322 -2.229 -4.066 1.00 87.88 91 THR A N 1
ATOM 705 C CA . THR A 1 91 ? 17.286 -3.144 -4.700 1.00 87.88 91 THR A CA 1
ATOM 706 C C . THR A 1 91 ? 16.825 -3.635 -6.074 1.00 87.88 91 THR A C 1
ATOM 708 O O . THR A 1 91 ? 17.619 -3.710 -7.008 1.00 87.88 91 THR A O 1
ATOM 711 N N . THR A 1 92 ? 15.531 -3.930 -6.223 1.00 87.81 92 THR A N 1
ATOM 712 C CA . THR A 1 92 ? 14.939 -4.367 -7.497 1.00 87.81 92 THR A CA 1
ATOM 713 C C . THR A 1 92 ? 14.838 -3.207 -8.485 1.00 87.81 92 THR A C 1
ATOM 715 O O . THR A 1 92 ? 15.113 -3.370 -9.676 1.00 87.81 92 THR A O 1
ATOM 718 N N . ILE A 1 93 ? 14.471 -2.019 -7.997 1.00 87.94 93 ILE A N 1
ATOM 719 C CA . ILE A 1 93 ? 14.358 -0.816 -8.826 1.00 87.94 93 ILE A CA 1
ATOM 720 C C . ILE A 1 93 ? 15.732 -0.387 -9.350 1.00 87.94 93 ILE A C 1
ATOM 722 O O . ILE A 1 93 ? 15.852 -0.101 -10.538 1.00 87.94 93 ILE A O 1
ATOM 726 N N . ASP A 1 94 ? 16.764 -0.385 -8.503 1.00 84.94 94 ASP A N 1
ATOM 727 C CA . ASP A 1 94 ? 18.120 0.038 -8.876 1.00 84.94 94 ASP A CA 1
ATOM 728 C C . ASP A 1 94 ? 18.727 -0.872 -9.970 1.00 84.94 94 ASP A C 1
ATOM 730 O O . ASP A 1 94 ? 19.508 -0.410 -10.807 1.00 84.94 94 ASP A O 1
ATOM 734 N N . GLY A 1 95 ? 18.328 -2.152 -10.005 1.00 83.75 95 GLY A N 1
ATOM 735 C CA . GLY A 1 95 ? 18.690 -3.113 -11.054 1.00 83.75 95 GLY A CA 1
ATOM 736 C C . GLY A 1 95 ? 17.861 -3.008 -12.341 1.00 83.75 95 GLY A C 1
ATOM 737 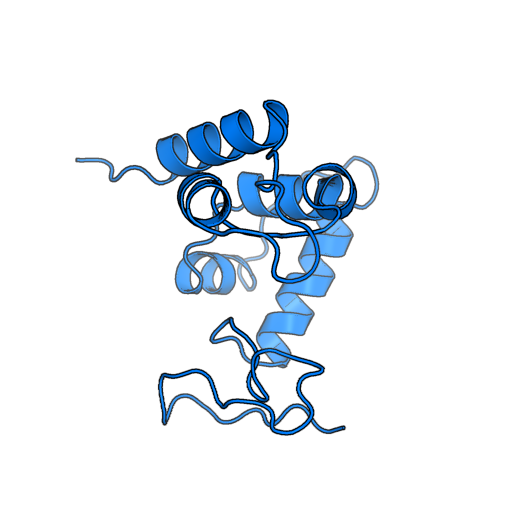O O . GLY A 1 95 ? 18.186 -3.665 -13.329 1.00 83.75 95 GLY A O 1
ATOM 738 N N . THR A 1 96 ? 16.806 -2.188 -12.356 1.00 80.94 96 THR A N 1
ATOM 739 C CA . THR A 1 96 ? 15.892 -2.046 -13.495 1.00 80.94 96 THR A CA 1
ATOM 740 C C . THR A 1 96 ? 16.120 -0.716 -14.212 1.00 80.94 96 THR A C 1
ATOM 742 O O . THR A 1 96 ? 16.080 0.360 -13.616 1.00 80.94 96 THR A O 1
ATOM 745 N N . THR A 1 97 ? 16.322 -0.762 -15.526 1.00 76.38 97 THR A N 1
ATOM 746 C CA . THR A 1 97 ? 16.398 0.437 -16.371 1.00 76.38 97 THR A CA 1
ATOM 747 C C . THR A 1 97 ? 15.028 0.786 -16.941 1.00 76.38 97 THR A C 1
ATOM 749 O O . THR A 1 97 ? 14.197 -0.088 -17.206 1.00 76.38 97 THR A O 1
ATOM 752 N N . SER A 1 98 ? 14.764 2.082 -17.125 1.00 74.69 98 SER A N 1
ATOM 753 C CA . SER A 1 98 ? 13.538 2.506 -17.794 1.00 74.69 98 SER A CA 1
ATOM 754 C C . SER A 1 98 ? 13.528 1.995 -19.235 1.00 74.69 98 SER A C 1
ATOM 756 O O . SER A 1 98 ? 14.509 2.104 -19.966 1.00 74.69 98 SER A O 1
ATOM 758 N N . ARG A 1 99 ? 12.388 1.433 -19.654 1.00 71.50 99 ARG A N 1
ATOM 759 C CA . ARG A 1 99 ? 12.185 0.959 -21.034 1.00 71.50 99 ARG A CA 1
ATOM 760 C C . ARG A 1 99 ? 12.062 2.103 -22.042 1.00 71.50 99 ARG A C 1
ATOM 762 O O . ARG A 1 99 ? 12.163 1.864 -23.237 1.00 71.50 99 ARG A O 1
ATOM 769 N N . VAL A 1 100 ? 11.794 3.317 -21.559 1.00 72.19 100 VAL A N 1
ATOM 770 C CA . VAL A 1 100 ? 11.469 4.488 -22.390 1.00 72.19 100 VAL A CA 1
ATOM 771 C C . VAL A 1 100 ? 12.611 5.504 -22.400 1.00 72.19 100 VAL A C 1
ATOM 773 O O . VAL A 1 100 ? 12.829 6.164 -23.406 1.00 72.19 100 VAL A O 1
ATOM 776 N N . HIS A 1 101 ? 13.353 5.629 -21.298 1.00 68.88 101 HIS A N 1
ATOM 777 C CA . HIS A 1 101 ? 14.448 6.590 -21.166 1.00 68.88 101 HIS A CA 1
ATOM 778 C C . HIS A 1 101 ? 15.704 5.877 -20.653 1.00 68.88 101 HIS A C 1
ATOM 780 O O . HIS A 1 101 ? 15.589 5.066 -19.738 1.00 68.88 101 HIS A O 1
ATOM 786 N N . PRO A 1 102 ? 16.912 6.206 -21.139 1.00 72.62 102 PRO A N 1
ATOM 787 C CA . PRO A 1 102 ? 18.157 5.531 -20.750 1.00 72.62 102 PRO A CA 1
ATOM 788 C C . PRO A 1 102 ? 18.625 5.833 -19.310 1.00 72.62 102 PRO A C 1
ATOM 790 O O . PRO A 1 102 ? 19.756 5.521 -18.942 1.00 72.62 102 PRO A O 1
ATOM 793 N N . HIS A 1 103 ? 17.779 6.436 -18.474 1.00 73.94 103 HIS A N 1
ATOM 794 C CA . HIS A 1 103 ? 18.099 6.758 -17.089 1.00 73.94 103 HIS A CA 1
ATOM 795 C C . HIS A 1 103 ? 17.621 5.666 -16.128 1.00 73.94 103 HIS A C 1
ATOM 797 O O . HIS A 1 103 ? 16.569 5.047 -16.314 1.00 73.94 103 HIS A O 1
ATOM 803 N N . ARG A 1 104 ? 18.403 5.451 -15.065 1.00 75.88 104 ARG A N 1
ATOM 804 C CA . ARG A 1 104 ? 18.000 4.613 -13.932 1.00 75.88 104 ARG A CA 1
ATOM 805 C C . ARG A 1 104 ? 16.899 5.307 -13.142 1.00 75.88 104 ARG A C 1
ATOM 807 O O . ARG A 1 104 ? 16.905 6.531 -12.998 1.00 75.88 104 ARG A O 1
ATOM 814 N N . TYR A 1 105 ? 15.978 4.520 -12.602 1.00 81.69 105 TYR A N 1
ATOM 815 C CA . TYR A 1 105 ? 15.021 5.033 -11.634 1.00 81.69 105 TYR A CA 1
ATOM 816 C C . TYR A 1 105 ? 15.765 5.464 -10.369 1.00 81.69 105 TYR A C 1
ATOM 818 O O . TYR A 1 105 ? 16.616 4.733 -9.868 1.00 81.69 105 TYR A O 1
ATOM 826 N N . ASN A 1 106 ? 15.456 6.653 -9.854 1.00 79.06 106 ASN A N 1
ATOM 827 C CA . ASN A 1 106 ? 16.010 7.117 -8.589 1.00 79.06 106 ASN A CA 1
ATOM 828 C C . ASN A 1 106 ? 14.956 6.968 -7.493 1.00 79.06 106 ASN A C 1
ATOM 830 O O . ASN A 1 106 ? 13.932 7.652 -7.504 1.00 79.06 106 ASN A O 1
ATOM 834 N N . VAL A 1 107 ? 15.203 6.051 -6.561 1.00 83.50 107 VAL A N 1
ATOM 835 C CA . VAL A 1 107 ? 14.348 5.861 -5.388 1.00 83.50 107 VAL A CA 1
ATOM 836 C C . VAL A 1 107 ? 14.680 6.936 -4.345 1.00 83.50 107 VAL A C 1
ATOM 838 O O . VAL A 1 107 ? 15.849 7.077 -3.984 1.00 83.50 107 VAL A O 1
ATOM 841 N N . PRO A 1 108 ? 13.700 7.686 -3.808 1.00 85.38 108 PRO A N 1
ATOM 842 C CA . PRO A 1 108 ? 13.962 8.674 -2.763 1.00 85.38 108 PRO A CA 1
ATOM 843 C C . PRO A 1 108 ? 14.617 8.055 -1.517 1.00 85.38 108 PRO A C 1
ATOM 845 O O . PRO A 1 108 ? 14.284 6.936 -1.118 1.00 85.38 108 PRO A O 1
ATOM 848 N N . SER A 1 109 ? 15.506 8.798 -0.847 1.00 85.62 109 SER A N 1
ATOM 849 C CA . SER A 1 109 ? 16.166 8.350 0.396 1.00 85.62 109 SER A CA 1
ATOM 850 C C . SER A 1 109 ? 15.167 7.984 1.499 1.00 85.62 109 SER A C 1
ATOM 852 O O . SER A 1 109 ? 15.371 7.008 2.216 1.00 85.62 109 SER A O 1
ATOM 854 N N . THR A 1 110 ? 14.047 8.703 1.575 1.00 86.56 110 THR A N 1
ATOM 855 C CA . THR A 1 110 ? 12.928 8.424 2.487 1.00 86.56 110 THR A CA 1
ATOM 856 C C . THR A 1 110 ? 12.305 7.050 2.247 1.00 86.56 110 THR A C 1
ATOM 858 O O . THR A 1 110 ? 11.971 6.348 3.196 1.00 86.56 110 THR A O 1
ATOM 861 N N . THR A 1 111 ? 12.202 6.628 0.985 1.00 87.50 111 THR A N 1
ATOM 862 C CA . THR A 1 111 ? 11.687 5.300 0.626 1.00 87.50 111 THR A CA 1
ATOM 863 C C . THR A 1 111 ? 12.697 4.221 1.009 1.00 87.50 111 THR A C 1
ATOM 865 O O . THR A 1 111 ? 12.312 3.208 1.579 1.00 87.50 111 THR A O 1
ATOM 868 N N . ARG A 1 112 ? 14.001 4.451 0.794 1.00 89.50 112 ARG A N 1
ATOM 869 C CA . ARG A 1 112 ? 15.051 3.519 1.247 1.00 89.50 112 ARG A CA 1
ATOM 870 C C . ARG A 1 112 ? 15.059 3.346 2.768 1.00 89.50 112 ARG A C 1
ATOM 872 O O . ARG A 1 112 ? 15.199 2.225 3.243 1.00 89.50 112 ARG A O 1
ATOM 879 N N . GLN A 1 113 ? 14.898 4.435 3.523 1.00 89.06 113 GLN A N 1
ATOM 880 C CA . GLN A 1 113 ? 14.808 4.366 4.982 1.00 89.06 113 GLN A CA 1
ATOM 881 C C . GLN A 1 113 ? 13.602 3.539 5.425 1.00 89.06 113 GLN A C 1
ATOM 883 O O . GLN A 1 113 ? 13.765 2.628 6.224 1.00 89.06 113 GLN A O 1
ATOM 888 N N . PHE A 1 114 ? 12.433 3.787 4.831 1.00 90.19 114 PHE A N 1
ATOM 889 C CA . PHE A 1 114 ? 11.232 3.013 5.119 1.00 90.19 114 PHE A CA 1
ATOM 890 C C . PHE A 1 114 ? 11.436 1.502 4.936 1.00 90.19 114 PHE A C 1
ATOM 892 O O . PHE A 1 114 ? 11.082 0.738 5.828 1.00 90.19 114 PHE A O 1
ATOM 899 N N . TYR A 1 115 ? 12.020 1.067 3.814 1.00 88.81 115 TYR A N 1
ATOM 900 C CA . TYR A 1 115 ? 12.264 -0.363 3.583 1.00 88.81 115 TYR A CA 1
ATOM 901 C C . TYR A 1 115 ? 13.231 -0.954 4.615 1.00 88.81 115 TYR A C 1
ATOM 903 O O . TYR A 1 115 ? 12.958 -2.033 5.129 1.00 88.81 115 TYR A O 1
ATOM 911 N N . ARG A 1 116 ? 14.286 -0.222 5.004 1.00 89.50 116 ARG A N 1
ATOM 912 C CA . ARG A 1 116 ? 15.174 -0.647 6.102 1.00 89.50 116 ARG A CA 1
ATOM 913 C C . ARG A 1 116 ? 14.433 -0.785 7.433 1.00 89.50 116 ARG A C 1
ATOM 915 O O . ARG A 1 116 ? 14.682 -1.730 8.176 1.00 89.50 116 ARG A O 1
ATOM 922 N N . ASP A 1 117 ? 13.524 0.139 7.733 1.00 89.31 117 ASP A N 1
ATOM 923 C CA . ASP A 1 117 ? 12.740 0.110 8.970 1.00 89.31 117 ASP A CA 1
ATOM 924 C C . ASP A 1 117 ? 11.712 -1.030 8.967 1.00 89.31 117 ASP A C 1
ATOM 926 O O . ASP A 1 117 ? 11.383 -1.570 10.018 1.00 89.31 117 ASP A O 1
ATOM 930 N N . VAL A 1 118 ? 11.140 -1.382 7.812 1.00 86.12 118 VAL A N 1
ATOM 931 C CA . VAL A 1 118 ? 10.242 -2.544 7.680 1.00 86.12 118 VAL A CA 1
ATOM 932 C C . VAL A 1 118 ? 11.023 -3.847 7.843 1.00 86.12 118 VAL A C 1
ATOM 934 O O . VAL A 1 118 ? 10.618 -4.694 8.634 1.00 86.12 118 VAL A O 1
ATOM 937 N N . GLU A 1 119 ? 12.168 -3.979 7.170 1.00 85.38 119 GLU A N 1
ATOM 938 C CA . GLU A 1 119 ? 13.034 -5.160 7.270 1.00 85.38 119 GLU A CA 1
ATOM 939 C C . GLU A 1 119 ? 13.522 -5.398 8.705 1.00 85.38 119 GLU A C 1
ATOM 941 O O . GLU A 1 119 ? 13.520 -6.534 9.170 1.00 85.38 119 GLU A O 1
ATOM 946 N N . SER A 1 120 ? 13.874 -4.343 9.450 1.00 84.38 120 SER A N 1
ATOM 947 C CA . SER A 1 120 ? 14.306 -4.482 10.848 1.00 84.38 120 SER A CA 1
ATOM 948 C C . SER A 1 120 ? 13.189 -4.938 11.793 1.00 84.38 120 SER A C 1
ATOM 950 O O . SER A 1 120 ? 13.467 -5.622 12.775 1.00 84.38 120 SER A O 1
ATOM 952 N N . ARG A 1 121 ? 11.926 -4.604 11.493 1.00 81.25 121 ARG A N 1
ATOM 953 C CA . ARG A 1 121 ? 10.742 -5.040 12.259 1.00 81.25 121 ARG A CA 1
ATOM 954 C C . ARG A 1 121 ? 10.283 -6.452 11.910 1.00 81.25 121 ARG A C 1
ATOM 956 O O . ARG A 1 121 ? 9.658 -7.102 12.740 1.00 81.25 121 ARG A O 1
ATOM 963 N N . GLN A 1 122 ? 10.568 -6.904 10.692 1.00 69.81 122 GLN A N 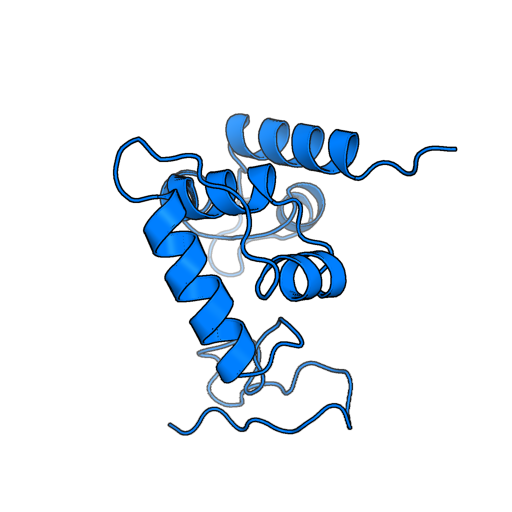1
ATOM 964 C CA . GLN A 1 122 ? 10.252 -8.251 10.211 1.00 69.81 122 GLN A CA 1
ATOM 965 C C . GLN A 1 122 ? 11.412 -9.242 10.393 1.00 69.81 122 GLN A C 1
ATOM 967 O O . GLN A 1 122 ? 11.257 -10.421 10.072 1.00 69.81 122 GLN A O 1
ATOM 972 N N . ALA A 1 123 ? 12.563 -8.793 10.909 1.00 61.19 123 ALA A N 1
ATOM 973 C CA . ALA A 1 123 ? 13.685 -9.665 11.226 1.00 61.19 123 ALA A CA 1
ATOM 974 C C . ALA A 1 123 ? 13.242 -10.756 12.223 1.00 61.19 123 ALA A C 1
ATOM 976 O O . ALA A 1 123 ? 12.573 -10.445 13.214 1.00 61.19 123 ALA A O 1
ATOM 977 N N . PRO A 1 124 ? 13.587 -12.034 11.980 1.00 46.81 124 PRO A N 1
ATOM 978 C CA . PRO A 1 124 ? 13.180 -13.115 12.860 1.00 46.81 124 PRO A CA 1
ATOM 979 C C . PRO A 1 124 ? 13.764 -12.877 14.253 1.00 46.81 124 PRO A C 1
ATOM 981 O O . PRO A 1 124 ? 14.966 -12.657 14.407 1.00 46.81 124 PRO A O 1
ATOM 984 N N . THR A 1 125 ? 12.901 -12.919 15.269 1.00 45.50 125 THR A N 1
ATOM 985 C CA . THR A 1 125 ? 13.357 -13.125 16.646 1.00 45.50 125 THR A CA 1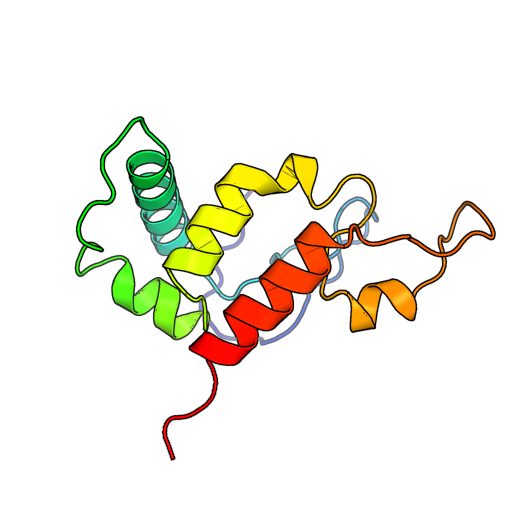
ATOM 986 C C . THR A 1 125 ? 14.010 -14.505 16.671 1.00 45.50 125 THR A C 1
ATOM 988 O O . THR A 1 125 ? 13.341 -15.496 16.376 1.00 45.50 125 THR A O 1
ATOM 991 N N . ALA A 1 126 ? 15.326 -14.524 16.884 1.00 34.38 126 ALA A N 1
ATOM 992 C CA . ALA A 1 126 ? 16.125 -15.734 17.050 1.00 34.38 126 ALA A CA 1
ATOM 993 C C . ALA A 1 126 ? 15.730 -16.501 18.318 1.00 34.38 126 ALA A C 1
ATOM 995 O O . ALA A 1 126 ? 15.301 -15.838 19.293 1.00 34.38 126 ALA A O 1
#

Sequence (126 aa):
MALDQRHDAELGPVLNKTGTRCSNKGFLPISLGDYLQLLDWTGRQLAQGKKGRIPDTVGPILERLQLDHQGWCDLVAHFGRRFFVVAGAPTTIDGTTSRVHPHRYNVPSTTRQFYRDVESRQAPTA

Radius of gyration: 16.68 Å; chains: 1; bounding box: 34×35×41 Å

pLDDT: mean 78.25, std 13.17, range [34.38, 91.12]